Protein AF-A0AA41LBX3-F1 (afdb_monomer_lite)

Sequence (168 aa):
MIEAVTAASSLTLLASTIDNSAGRVVNVGTGAATVNAQGLVTNSGLIAGNGSLDLAAGTLRNLTGGSVLSGQRMGLDVAQQLDNQGIVNSGGTLTFNQATAIVNNSGQIVSAGQATIAAGVLNNDGGQIATLKDSGASIVIASQSMSNQGGSVLASGDATLAVTGAVN

Radius of gyration: 14.94 Å; chains: 1; bounding box: 32×33×41 Å

InterPro domains:
  IPR008619 Filamentous haemagglutinin repeat [PF05594] (29-96)
  IPR008619 Filamentous haemagglutinin repeat [PF05594] (135-166)
  IPR010069 Toxin CdiA-like, Filamentous hemagglutinin motif repeats [TIGR01731] (5-30)
  IPR010069 Toxin CdiA-like, Filamentous hemagglutinin motif repeats [TIGR01731] (29-62)
  IPR010069 Toxin CdiA-like, Filamentous hemagglutinin motif repeats [TIGR01731] (66-105)
  IPR010069 Toxin CdiA-like, Filamentous hemagglutinin motif repeats [TIGR01731] (88-125)

Structure (mmCIF, N/CA/C/O backbone):
data_AF-A0AA41LBX3-F1
#
_entry.id   AF-A0AA41LBX3-F1
#
loop_
_atom_site.group_PDB
_atom_site.id
_atom_site.type_symbol
_atom_site.label_atom_id
_atom_site.label_alt_id
_atom_site.label_comp_id
_atom_site.label_asym_id
_atom_site.label_entity_id
_atom_site.label_seq_id
_atom_site.pdbx_PDB_ins_code
_atom_site.Cartn_x
_atom_site.Cartn_y
_atom_site.Cartn_z
_atom_site.occupancy
_atom_site.B_iso_or_equiv
_atom_site.auth_seq_id
_atom_site.auth_comp_id
_atom_site.auth_asym_id
_atom_site.auth_atom_id
_atom_site.pdbx_PDB_model_num
ATOM 1 N N . MET A 1 1 ? 11.086 -11.885 -12.954 1.00 84.19 1 MET A N 1
ATOM 2 C CA . MET A 1 1 ? 11.375 -10.436 -12.991 1.00 84.19 1 MET A CA 1
ATOM 3 C C . MET A 1 1 ? 10.543 -9.832 -14.109 1.00 84.19 1 MET A C 1
ATOM 5 O O . MET A 1 1 ? 10.584 -10.372 -15.207 1.00 84.19 1 MET A O 1
ATOM 9 N N . ILE A 1 2 ? 9.759 -8.793 -13.818 1.00 88.25 2 ILE A N 1
ATOM 10 C CA . ILE A 1 2 ? 8.932 -8.045 -14.776 1.00 88.25 2 ILE A CA 1
ATOM 11 C C . ILE A 1 2 ? 9.302 -6.572 -14.617 1.00 88.25 2 ILE A C 1
ATOM 13 O O . ILE A 1 2 ? 9.090 -6.006 -13.546 1.00 88.25 2 ILE A O 1
ATOM 17 N N . GLU A 1 3 ? 9.880 -5.959 -15.649 1.00 89.88 3 GLU A N 1
ATOM 18 C CA . GLU A 1 3 ? 10.359 -4.578 -15.568 1.00 89.88 3 GLU A CA 1
ATOM 19 C C . GLU A 1 3 ? 10.043 -3.768 -16.818 1.00 89.88 3 GLU A C 1
ATOM 21 O O . GLU A 1 3 ? 10.209 -4.242 -17.941 1.00 89.88 3 GLU A O 1
ATOM 26 N N . ALA A 1 4 ? 9.645 -2.518 -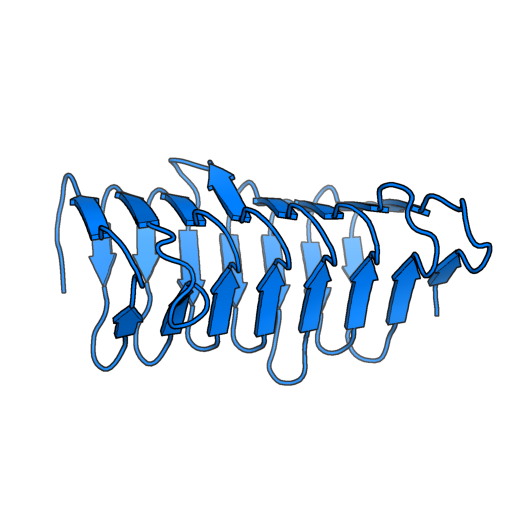16.602 1.00 85.19 4 ALA A N 1
ATOM 27 C CA . ALA A 1 4 ? 9.580 -1.484 -17.624 1.00 85.19 4 ALA A CA 1
ATOM 28 C C . ALA A 1 4 ? 10.628 -0.411 -17.275 1.00 85.19 4 ALA A C 1
ATOM 30 O O . ALA A 1 4 ? 10.589 0.150 -16.180 1.00 85.19 4 ALA A O 1
ATOM 31 N N . VAL A 1 5 ? 11.620 -0.196 -18.150 1.00 88.12 5 VAL A N 1
ATOM 32 C CA . VAL A 1 5 ? 12.904 0.441 -17.767 1.00 88.12 5 VAL A CA 1
ATOM 33 C C . VAL A 1 5 ? 13.240 1.760 -18.472 1.00 88.12 5 VAL A C 1
ATOM 35 O O . VAL A 1 5 ? 14.316 2.310 -18.251 1.00 88.12 5 VAL A O 1
ATOM 38 N N . THR A 1 6 ? 12.367 2.291 -19.328 1.00 84.62 6 THR A N 1
ATOM 39 C CA . THR A 1 6 ? 12.648 3.560 -20.025 1.00 84.62 6 THR A CA 1
A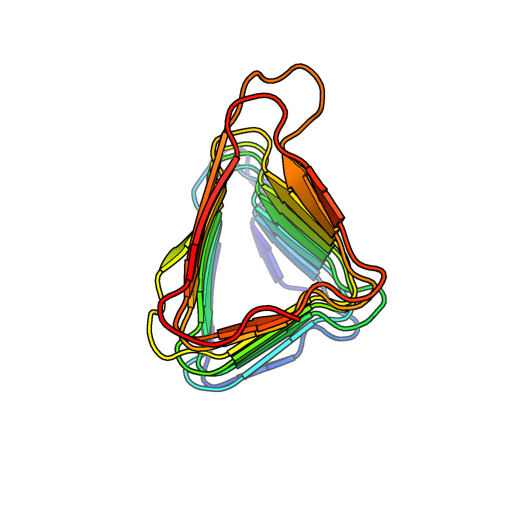TOM 40 C C . THR A 1 6 ? 12.120 4.746 -19.222 1.00 84.62 6 THR A C 1
ATOM 42 O O . THR A 1 6 ? 11.175 4.610 -18.455 1.00 84.62 6 THR A O 1
ATOM 45 N N . ALA A 1 7 ? 12.703 5.937 -19.395 1.00 76.69 7 ALA A N 1
ATOM 46 C CA . ALA A 1 7 ? 12.374 7.107 -18.567 1.00 76.69 7 ALA A CA 1
ATOM 47 C C . ALA A 1 7 ? 10.872 7.467 -18.547 1.00 76.69 7 ALA A C 1
ATOM 49 O O . ALA A 1 7 ? 10.374 7.964 -17.541 1.00 76.69 7 ALA A O 1
ATOM 50 N N . ALA A 1 8 ? 10.152 7.173 -19.633 1.00 80.88 8 ALA A N 1
ATOM 51 C CA . ALA A 1 8 ? 8.720 7.426 -19.777 1.00 80.88 8 ALA A CA 1
ATOM 52 C C . ALA A 1 8 ? 7.869 6.143 -19.806 1.00 80.88 8 ALA A C 1
ATOM 54 O O . ALA A 1 8 ? 6.701 6.206 -20.190 1.00 80.88 8 ALA A O 1
ATOM 55 N N . SER A 1 9 ? 8.422 4.973 -19.458 1.00 90.25 9 SER A N 1
ATOM 56 C CA . SER A 1 9 ? 7.637 3.741 -19.499 1.00 90.25 9 SER A CA 1
ATOM 57 C C . SER A 1 9 ? 6.488 3.766 -18.497 1.00 90.25 9 SER A C 1
ATOM 59 O O . SER A 1 9 ? 6.595 4.320 -17.400 1.00 90.25 9 SER A O 1
ATOM 61 N N . SER A 1 10 ? 5.395 3.121 -18.888 1.00 92.38 10 SER A N 1
ATOM 62 C CA . SER A 1 10 ? 4.358 2.615 -17.999 1.00 92.38 10 SER A CA 1
ATOM 63 C C . SER A 1 10 ? 4.483 1.094 -17.897 1.00 92.38 10 SER A C 1
ATOM 65 O O . SER A 1 10 ? 5.077 0.442 -18.761 1.00 92.38 10 SER A O 1
ATOM 67 N N . LEU A 1 11 ? 3.916 0.522 -16.839 1.00 96.19 11 LEU A N 1
ATOM 68 C CA . LEU A 1 11 ? 3.785 -0.924 -16.677 1.00 96.19 11 LEU A CA 1
ATOM 69 C C . LEU A 1 11 ? 2.308 -1.271 -16.543 1.00 96.19 11 LEU A C 1
ATOM 71 O O . LEU A 1 11 ? 1.598 -0.653 -15.756 1.00 96.19 11 LEU A O 1
ATOM 75 N N . THR A 1 12 ? 1.857 -2.297 -17.254 1.00 97.31 12 THR A N 1
ATOM 76 C CA . THR A 1 12 ? 0.552 -2.915 -17.015 1.00 97.31 12 THR A CA 1
ATOM 77 C C . THR A 1 12 ? 0.743 -4.419 -16.910 1.00 97.31 12 THR A C 1
ATOM 79 O O . THR A 1 12 ? 1.177 -5.061 -17.863 1.00 97.31 12 THR A O 1
ATOM 82 N N . LEU A 1 13 ? 0.434 -4.974 -15.741 1.00 97.62 13 LEU A N 1
ATOM 83 C CA . LEU A 1 13 ? 0.464 -6.404 -15.466 1.00 97.62 13 LEU A CA 1
ATOM 84 C C . LEU A 1 13 ? -0.947 -6.864 -15.111 1.00 97.62 13 LEU A C 1
ATOM 86 O O . LEU A 1 13 ? -1.502 -6.407 -14.116 1.00 97.62 13 LEU A O 1
ATOM 90 N N . LEU A 1 14 ? -1.509 -7.763 -15.918 1.00 97.75 14 LEU A N 1
ATOM 91 C CA . LEU A 1 14 ? -2.834 -8.349 -15.714 1.00 97.75 14 LEU A CA 1
ATOM 92 C C . LEU A 1 14 ? -2.692 -9.863 -15.546 1.00 97.75 14 LEU A C 1
ATOM 94 O O . LEU A 1 14 ? -2.053 -10.512 -16.376 1.00 97.75 14 LEU A O 1
ATOM 98 N N . ALA A 1 15 ? -3.292 -10.433 -14.505 1.00 97.62 15 ALA A N 1
ATOM 99 C CA . ALA A 1 15 ? -3.281 -11.874 -14.270 1.00 97.62 15 ALA A CA 1
ATOM 100 C C . ALA A 1 15 ? -4.510 -12.334 -13.471 1.00 97.62 15 ALA A C 1
ATOM 102 O O . ALA A 1 15 ? -5.241 -11.536 -12.889 1.00 97.62 15 ALA A O 1
ATOM 103 N N . SER A 1 16 ? -4.742 -13.644 -13.399 1.00 97.75 16 SER A N 1
ATOM 104 C CA . SER A 1 16 ? -5.704 -14.200 -12.435 1.00 97.75 16 SER A CA 1
ATOM 105 C C . SER A 1 16 ? -5.135 -14.167 -11.016 1.00 97.75 16 SER A C 1
ATOM 107 O O . SER A 1 16 ? -5.818 -13.772 -10.076 1.00 97.75 16 SER A O 1
ATOM 109 N N . THR A 1 17 ? -3.863 -14.531 -10.868 1.00 98.38 17 THR A N 1
ATOM 110 C CA . THR A 1 17 ? -3.101 -14.477 -9.617 1.00 98.38 17 THR A CA 1
ATOM 111 C C . THR A 1 17 ? -1.667 -14.061 -9.915 1.00 98.38 17 THR A C 1
ATOM 113 O O . THR A 1 17 ? -1.146 -14.380 -10.984 1.00 98.38 17 THR A O 1
ATOM 116 N N . ILE A 1 18 ? -1.012 -13.398 -8.968 1.00 98.44 18 ILE A N 1
ATOM 117 C CA . ILE A 1 18 ? 0.387 -12.979 -9.067 1.00 98.44 18 ILE A CA 1
ATOM 118 C C . ILE A 1 18 ? 1.138 -13.532 -7.859 1.00 98.44 18 ILE A C 1
ATOM 120 O O . ILE A 1 18 ? 0.783 -13.241 -6.719 1.00 98.44 18 ILE A O 1
ATOM 124 N N . ASP A 1 19 ? 2.198 -14.295 -8.113 1.00 98.25 19 ASP A N 1
ATOM 125 C CA . ASP A 1 19 ? 3.176 -14.682 -7.100 1.00 98.25 19 ASP A CA 1
ATOM 126 C C . ASP A 1 19 ? 4.484 -13.923 -7.351 1.00 98.25 19 ASP A C 1
ATOM 128 O O . ASP A 1 19 ? 5.181 -14.145 -8.342 1.00 98.25 19 ASP A O 1
ATOM 132 N N . ASN A 1 20 ? 4.794 -12.995 -6.451 1.00 97.88 20 ASN A N 1
ATOM 133 C CA . ASN A 1 20 ? 6.015 -12.201 -6.434 1.00 97.88 20 ASN A CA 1
ATOM 134 C C . ASN A 1 20 ? 6.871 -12.522 -5.195 1.00 97.88 20 ASN A C 1
ATOM 136 O O . ASN A 1 20 ? 7.587 -11.658 -4.692 1.00 97.88 20 ASN A O 1
ATOM 140 N N . SER A 1 21 ? 6.808 -13.753 -4.674 1.00 95.25 21 SER A N 1
ATOM 141 C CA . SER A 1 21 ? 7.463 -14.124 -3.410 1.00 95.25 21 SER A CA 1
ATOM 142 C C . SER A 1 21 ? 8.997 -14.028 -3.446 1.00 95.25 21 SER A C 1
ATOM 144 O O . SER A 1 21 ? 9.626 -13.639 -2.466 1.00 95.25 21 SER A O 1
ATOM 146 N N . ALA A 1 22 ? 9.616 -14.314 -4.589 1.00 89.56 22 ALA A N 1
ATOM 147 C CA . ALA A 1 22 ? 11.057 -14.130 -4.817 1.00 89.56 22 ALA A CA 1
ATOM 148 C C . ALA A 1 22 ? 11.329 -13.150 -5.972 1.00 89.56 22 ALA A C 1
ATOM 150 O O . ALA A 1 22 ? 12.371 -13.195 -6.628 1.00 89.56 22 ALA A O 1
ATOM 151 N N . GLY A 1 23 ? 10.327 -12.332 -6.296 1.00 95.19 23 GLY A N 1
ATOM 152 C CA . GLY A 1 23 ? 10.253 -11.615 -7.555 1.00 95.19 23 GLY A CA 1
ATOM 153 C C . GLY A 1 23 ? 10.444 -10.109 -7.437 1.00 95.19 23 GLY A C 1
ATOM 154 O O . GLY A 1 23 ? 10.656 -9.526 -6.372 1.00 95.19 23 GLY A O 1
ATOM 155 N N . ARG A 1 24 ? 10.362 -9.478 -8.606 1.00 97.38 24 ARG A N 1
ATOM 156 C CA . ARG A 1 24 ? 10.406 -8.032 -8.770 1.00 97.38 24 ARG A CA 1
ATOM 157 C C . ARG A 1 24 ? 9.504 -7.649 -9.942 1.00 97.38 24 ARG A C 1
ATOM 159 O O . ARG A 1 24 ? 9.700 -8.172 -11.044 1.00 97.38 24 ARG A O 1
ATOM 166 N N . VAL A 1 25 ? 8.527 -6.783 -9.677 1.00 97.94 25 VAL A N 1
ATOM 167 C CA . VAL A 1 25 ? 7.577 -6.188 -10.630 1.00 97.94 25 VAL A CA 1
ATOM 168 C C . VAL A 1 25 ? 7.740 -4.674 -10.534 1.00 97.94 25 VAL A C 1
ATOM 170 O O . VAL A 1 25 ? 7.279 -4.072 -9.567 1.00 97.94 25 VAL A O 1
ATOM 173 N N . VAL A 1 26 ? 8.468 -4.059 -11.469 1.00 97.12 26 VAL A N 1
ATOM 174 C CA . VAL A 1 26 ? 8.897 -2.657 -11.325 1.00 97.12 26 VAL A CA 1
ATOM 175 C C . VAL A 1 26 ? 8.694 -1.841 -12.595 1.00 97.12 26 VAL A C 1
ATOM 177 O O . VAL A 1 26 ? 9.131 -2.236 -13.672 1.00 97.12 26 VAL A O 1
ATOM 180 N N . ASN A 1 27 ? 8.106 -0.653 -12.461 1.00 96.44 27 ASN A N 1
ATOM 181 C CA . ASN A 1 27 ? 8.235 0.408 -13.457 1.00 96.44 27 ASN A CA 1
ATOM 182 C C . ASN A 1 27 ? 9.299 1.420 -13.013 1.00 96.44 27 ASN A C 1
ATOM 184 O O . ASN A 1 27 ? 9.087 2.171 -12.060 1.00 96.44 27 ASN A O 1
ATOM 188 N N . VAL A 1 28 ? 10.438 1.446 -13.703 1.00 93.50 28 VAL A N 1
ATOM 189 C CA . VAL A 1 28 ? 11.519 2.420 -13.472 1.00 93.50 28 VAL A CA 1
ATOM 190 C C . VAL A 1 28 ? 11.195 3.764 -14.142 1.00 93.50 28 VAL A C 1
ATOM 192 O O . VAL A 1 28 ? 11.708 4.802 -13.725 1.00 93.50 28 VAL A O 1
ATOM 195 N N . GLY A 1 29 ? 10.324 3.773 -15.153 1.00 92.19 29 GLY A N 1
ATOM 196 C CA . GLY A 1 29 ? 9.819 4.999 -15.765 1.00 92.19 29 GLY A CA 1
ATOM 197 C C . GLY A 1 29 ? 8.915 5.811 -14.837 1.00 92.19 29 GLY A C 1
ATOM 198 O O . GLY A 1 29 ? 8.363 5.302 -13.862 1.00 92.19 29 GLY A O 1
ATOM 199 N N . THR A 1 30 ? 8.733 7.091 -15.157 1.00 93.06 30 THR A N 1
ATOM 200 C CA . THR A 1 30 ? 7.860 8.002 -14.391 1.00 93.06 30 THR A CA 1
ATOM 201 C C . THR A 1 30 ? 6.374 7.847 -14.720 1.00 93.06 30 THR A C 1
ATOM 203 O O . THR A 1 30 ? 5.534 8.476 -14.075 1.00 93.06 30 THR A O 1
ATOM 206 N N . GLY A 1 31 ? 6.036 7.015 -15.712 1.00 94.81 31 GLY A N 1
ATOM 207 C CA . GLY A 1 31 ? 4.659 6.683 -16.055 1.00 94.81 31 GLY A CA 1
ATOM 208 C C . GLY A 1 31 ? 3.962 5.860 -14.969 1.00 94.81 31 GLY A C 1
ATOM 209 O O . GLY A 1 31 ? 4.587 5.311 -14.058 1.00 94.81 31 GLY A O 1
ATOM 210 N N . ALA A 1 32 ? 2.639 5.755 -15.076 1.00 95.50 32 ALA A N 1
ATOM 211 C CA . ALA A 1 32 ? 1.851 4.945 -14.156 1.00 95.50 32 ALA A CA 1
ATOM 212 C C . ALA A 1 32 ? 2.214 3.451 -14.261 1.00 95.50 32 ALA A C 1
ATOM 214 O O . ALA A 1 32 ? 2.475 2.926 -15.348 1.00 95.50 32 ALA A O 1
ATOM 215 N N . ALA A 1 33 ? 2.200 2.767 -13.121 1.00 98.19 33 ALA A N 1
ATOM 216 C CA . ALA A 1 33 ? 2.230 1.318 -13.027 1.00 98.19 33 ALA A CA 1
ATOM 217 C C . ALA A 1 33 ? 0.849 0.807 -12.602 1.00 98.19 33 ALA A C 1
ATOM 219 O O . ALA A 1 33 ? 0.280 1.282 -11.621 1.00 98.19 33 ALA A O 1
ATOM 220 N N . THR A 1 34 ? 0.333 -0.184 -13.319 1.00 98.38 34 THR A N 1
ATOM 221 C CA . THR A 1 34 ? -0.900 -0.896 -12.986 1.00 98.38 34 THR A CA 1
ATOM 222 C C . THR A 1 34 ? -0.586 -2.371 -12.791 1.00 98.38 34 THR A C 1
ATOM 224 O O . THR A 1 34 ? -0.063 -3.026 -13.695 1.00 98.38 34 THR A O 1
ATOM 227 N N . VAL A 1 35 ? -0.925 -2.902 -11.621 1.00 98.62 35 VAL A N 1
ATOM 228 C CA . VAL A 1 35 ? -0.809 -4.323 -11.282 1.00 98.62 35 VAL A CA 1
ATOM 229 C C . VAL A 1 35 ? -2.193 -4.818 -10.898 1.00 98.62 35 VAL A C 1
ATOM 231 O O . VAL A 1 35 ? -2.723 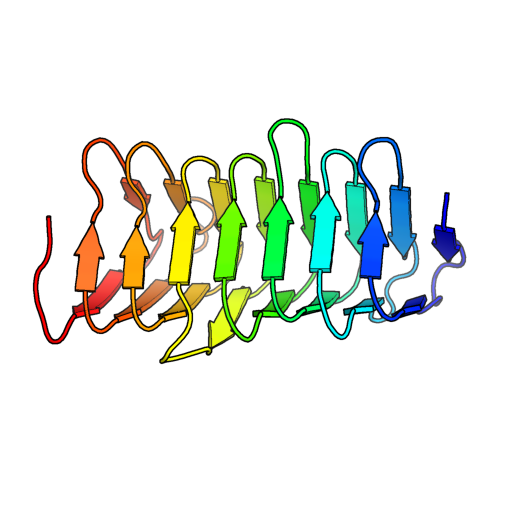-4.435 -9.865 1.00 98.62 35 VAL A O 1
ATOM 234 N N . ASN A 1 36 ? -2.800 -5.653 -11.731 1.00 98.38 36 ASN A N 1
ATOM 235 C CA . ASN A 1 36 ? -4.152 -6.149 -11.519 1.00 98.38 36 ASN A CA 1
ATOM 236 C C . ASN A 1 36 ? -4.154 -7.680 -11.511 1.00 98.38 36 ASN A C 1
ATOM 238 O O . ASN A 1 36 ? -3.829 -8.323 -12.514 1.00 98.38 36 ASN A O 1
ATOM 242 N N . ALA A 1 37 ? -4.538 -8.249 -10.373 1.00 98.25 37 ALA A N 1
ATOM 243 C CA . ALA A 1 37 ? -4.871 -9.655 -10.243 1.00 98.25 37 ALA A CA 1
ATOM 244 C C . ALA A 1 37 ? -6.364 -9.810 -9.939 1.00 98.25 37 ALA A C 1
ATOM 246 O O . ALA A 1 37 ? -6.884 -9.151 -9.050 1.00 98.25 37 ALA A O 1
ATOM 247 N N . GLN A 1 38 ? -7.063 -10.732 -10.598 1.00 95.69 38 GLN A N 1
ATOM 248 C CA . GLN A 1 38 ? -8.479 -10.973 -10.271 1.00 95.69 38 GLN A CA 1
ATOM 249 C C . GLN A 1 38 ? -8.664 -11.591 -8.874 1.00 95.69 38 GLN A C 1
ATOM 251 O O . GLN A 1 38 ? -9.637 -11.302 -8.186 1.00 95.69 38 GLN A O 1
ATOM 256 N N . GLY A 1 39 ? -7.738 -12.460 -8.463 1.00 98.25 39 GLY A N 1
ATOM 257 C CA . GLY A 1 39 ? -7.806 -13.216 -7.215 1.00 98.25 39 GLY A CA 1
ATOM 258 C C . GLY A 1 39 ? -6.783 -12.747 -6.191 1.00 98.25 39 GLY A C 1
ATOM 259 O O . GLY A 1 39 ? -7.089 -11.944 -5.319 1.00 98.25 39 GLY A O 1
ATOM 260 N N . LEU A 1 40 ? -5.566 -13.281 -6.271 1.00 98.62 40 LEU A N 1
ATOM 261 C CA . LEU A 1 40 ? -4.550 -13.150 -5.225 1.00 98.62 40 LEU A CA 1
ATOM 262 C C . LEU A 1 40 ? -3.270 -12.513 -5.762 1.00 98.62 40 LEU A C 1
ATOM 264 O O . LEU A 1 40 ? -2.762 -12.928 -6.803 1.00 98.62 40 LEU A O 1
ATOM 268 N N . VAL A 1 41 ? -2.711 -11.583 -4.993 1.00 98.81 41 VAL A N 1
ATOM 269 C CA . VAL A 1 41 ? -1.312 -11.158 -5.090 1.00 98.81 41 VAL A CA 1
ATOM 270 C C . VAL A 1 41 ? -0.583 -11.615 -3.830 1.00 98.81 41 VAL A C 1
ATOM 272 O O . VAL A 1 41 ? -0.912 -11.164 -2.735 1.00 98.81 41 VAL A O 1
ATOM 275 N N . THR A 1 42 ? 0.422 -12.475 -3.974 1.00 98.81 42 THR A N 1
ATOM 276 C CA . THR A 1 42 ? 1.373 -12.797 -2.900 1.00 98.81 42 THR A CA 1
ATOM 277 C C . THR A 1 42 ? 2.682 -12.081 -3.179 1.00 98.81 42 THR A C 1
ATOM 279 O O . THR A 1 42 ? 3.250 -12.215 -4.260 1.00 98.81 42 THR A O 1
ATOM 282 N N . ASN A 1 43 ? 3.176 -11.322 -2.208 1.00 98.75 43 ASN A N 1
ATOM 283 C CA . ASN A 1 43 ? 4.406 -10.561 -2.328 1.00 98.75 43 ASN A CA 1
ATOM 284 C C . ASN A 1 43 ? 5.286 -10.754 -1.091 1.00 98.75 43 ASN A C 1
ATOM 286 O O . ASN A 1 43 ? 4.914 -10.345 0.001 1.00 98.75 43 ASN A O 1
ATOM 290 N N . SER A 1 44 ? 6.476 -11.314 -1.283 1.00 98.38 44 SER A N 1
ATOM 291 C CA . SER A 1 44 ? 7.621 -11.173 -0.364 1.00 98.38 44 SER A CA 1
ATOM 292 C C . SER A 1 44 ? 8.853 -10.602 -1.079 1.00 98.38 44 SER A C 1
ATOM 294 O O . SER A 1 44 ? 9.953 -10.617 -0.537 1.00 98.38 44 SER A O 1
ATOM 296 N N . GLY A 1 45 ? 8.659 -10.094 -2.301 1.00 98.31 45 GLY A N 1
ATOM 297 C CA . GLY A 1 45 ? 9.647 -9.370 -3.090 1.00 98.31 45 GLY A CA 1
ATOM 298 C C . GLY A 1 45 ? 9.267 -7.897 -3.249 1.00 98.31 45 GLY A C 1
ATOM 299 O O . GLY A 1 45 ? 8.727 -7.269 -2.337 1.00 98.31 45 GLY A O 1
ATOM 300 N N . LEU A 1 46 ? 9.540 -7.333 -4.425 1.00 98.69 46 LEU A N 1
ATOM 301 C CA . LEU A 1 46 ? 9.290 -5.917 -4.710 1.00 98.69 46 LEU A CA 1
ATOM 302 C C . LEU A 1 46 ? 8.212 -5.727 -5.779 1.00 98.69 46 LEU A C 1
ATOM 304 O O . LEU A 1 46 ? 8.359 -6.226 -6.895 1.00 98.69 46 LEU A O 1
ATOM 308 N N . ILE A 1 47 ? 7.187 -4.939 -5.465 1.00 98.75 47 ILE A N 1
ATOM 309 C CA . ILE A 1 47 ? 6.269 -4.334 -6.434 1.00 98.75 47 ILE A CA 1
ATOM 310 C C . ILE A 1 47 ? 6.470 -2.822 -6.349 1.00 98.75 47 ILE A C 1
ATOM 312 O O . ILE A 1 47 ? 6.276 -2.247 -5.280 1.00 98.75 47 ILE A O 1
ATOM 316 N N . ALA A 1 48 ? 6.892 -2.164 -7.429 1.00 98.38 48 ALA A N 1
ATOM 317 C CA . ALA A 1 48 ? 7.149 -0.725 -7.379 1.00 98.38 48 ALA A CA 1
ATOM 318 C C . ALA A 1 48 ? 6.883 0.030 -8.685 1.00 98.38 48 ALA A C 1
ATOM 320 O O . ALA A 1 48 ? 7.012 -0.514 -9.780 1.00 98.38 48 ALA A O 1
ATOM 321 N N . GLY A 1 49 ? 6.588 1.323 -8.571 1.00 97.50 49 GLY A N 1
ATOM 322 C CA . GLY A 1 49 ? 6.590 2.257 -9.696 1.00 97.50 49 GLY A CA 1
ATOM 323 C C . GLY A 1 49 ? 7.178 3.607 -9.299 1.00 97.50 49 GLY A C 1
ATOM 324 O O . GLY A 1 49 ? 6.805 4.145 -8.263 1.00 97.50 49 GLY A O 1
ATOM 325 N N . ASN A 1 50 ? 8.066 4.182 -10.114 1.00 96.62 50 ASN A N 1
ATOM 326 C CA . ASN A 1 50 ? 8.572 5.54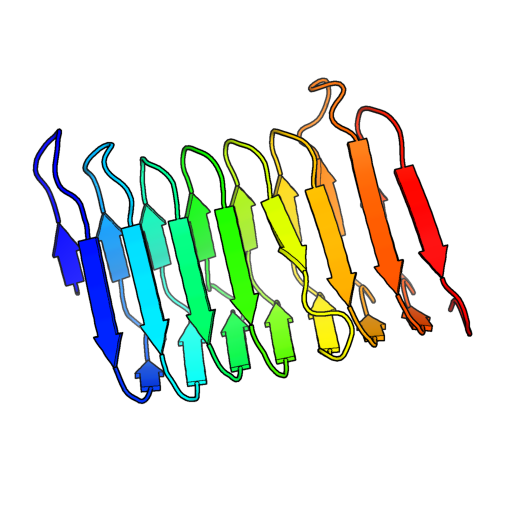4 -9.876 1.00 96.62 50 ASN A CA 1
ATOM 327 C C . ASN A 1 50 ? 7.488 6.620 -10.103 1.00 96.62 50 ASN A C 1
ATOM 329 O O . ASN A 1 50 ? 7.552 7.698 -9.515 1.00 96.62 50 ASN A O 1
ATOM 333 N N . GLY A 1 51 ? 6.489 6.333 -10.944 1.00 97.38 51 GLY A N 1
ATOM 334 C CA . GLY A 1 51 ? 5.261 7.119 -11.069 1.00 97.38 51 GLY A CA 1
ATOM 335 C C . GLY A 1 51 ? 4.202 6.758 -10.020 1.00 97.38 51 GLY A C 1
ATOM 336 O O . GLY A 1 51 ? 4.510 6.371 -8.890 1.00 97.38 51 GLY A O 1
ATOM 337 N N . SER A 1 52 ? 2.928 6.882 -10.396 1.00 98.31 52 SER A N 1
ATOM 338 C CA . SER A 1 52 ? 1.820 6.362 -9.589 1.00 98.31 52 SER A CA 1
ATOM 339 C C . SER A 1 52 ? 1.744 4.837 -9.668 1.00 98.31 52 SER A C 1
ATOM 341 O O . SER A 1 52 ? 2.057 4.261 -10.711 1.00 98.31 52 SER A O 1
ATOM 343 N N . LEU A 1 53 ? 1.254 4.194 -8.610 1.00 98.81 53 LEU A N 1
ATOM 344 C CA . LEU A 1 53 ? 0.958 2.760 -8.602 1.00 98.81 53 LEU A CA 1
ATOM 345 C C . LEU A 1 53 ? -0.524 2.530 -8.313 1.00 98.81 53 LEU A C 1
ATOM 347 O O . LEU A 1 53 ? -1.014 2.954 -7.270 1.00 98.81 53 LEU A O 1
ATOM 351 N N . ASP A 1 54 ? -1.201 1.820 -9.209 1.00 98.88 54 ASP A N 1
ATOM 352 C CA . ASP A 1 54 ? -2.527 1.252 -8.977 1.00 98.88 54 ASP A CA 1
ATOM 353 C C . ASP A 1 54 ? -2.398 -0.267 -8.866 1.00 98.88 54 ASP A C 1
ATOM 355 O O . ASP A 1 54 ? -1.996 -0.936 -9.823 1.00 98.88 54 ASP A O 1
ATOM 359 N N . LEU A 1 55 ? -2.715 -0.812 -7.692 1.00 98.81 55 LEU A N 1
ATOM 360 C CA . LEU A 1 55 ? -2.714 -2.249 -7.440 1.00 98.81 55 LEU A CA 1
ATOM 361 C C . LEU A 1 55 ? -4.132 -2.713 -7.120 1.00 98.81 55 LEU A C 1
ATOM 363 O O . LEU A 1 55 ? -4.706 -2.298 -6.116 1.00 98.81 55 LEU A O 1
ATOM 367 N N . ALA A 1 56 ? -4.665 -3.595 -7.963 1.00 98.81 56 ALA A N 1
ATOM 368 C CA . ALA A 1 56 ? -5.968 -4.217 -7.785 1.00 98.81 56 ALA A CA 1
ATOM 369 C C . ALA A 1 56 ? -5.829 -5.722 -7.521 1.00 98.81 56 ALA A C 1
ATOM 371 O O . ALA A 1 56 ? -5.055 -6.407 -8.199 1.00 98.81 56 ALA A O 1
ATOM 372 N N . ALA A 1 57 ? -6.562 -6.230 -6.530 1.00 98.81 57 ALA A N 1
ATOM 373 C CA . ALA A 1 57 ? -6.586 -7.646 -6.166 1.00 98.81 57 ALA A CA 1
ATOM 374 C C . ALA A 1 57 ? -7.901 -8.030 -5.473 1.00 98.81 57 ALA A C 1
ATOM 376 O O . ALA A 1 57 ? -8.543 -7.194 -4.847 1.00 98.81 57 ALA A O 1
ATOM 377 N N . GLY A 1 58 ? -8.277 -9.310 -5.477 1.00 98.62 58 GLY A N 1
ATOM 378 C CA . GLY A 1 58 ? -9.220 -9.818 -4.474 1.00 98.62 58 GLY A CA 1
ATOM 379 C C . GLY A 1 58 ? -8.576 -9.779 -3.084 1.00 98.62 58 GLY A C 1
ATOM 380 O O . GLY A 1 58 ? -9.076 -9.137 -2.162 1.00 98.62 58 GLY A O 1
ATOM 381 N N . THR A 1 59 ? -7.399 -10.387 -2.969 1.00 98.88 59 THR A N 1
ATOM 382 C CA . THR A 1 59 ? -6.564 -10.382 -1.767 1.00 98.88 59 THR A CA 1
ATOM 383 C C . THR A 1 59 ? -5.137 -9.969 -2.109 1.00 98.88 59 THR A C 1
ATOM 385 O O . THR A 1 59 ? -4.549 -10.482 -3.062 1.00 98.88 59 THR A O 1
ATOM 388 N N . LEU A 1 60 ? -4.548 -9.093 -1.296 1.00 98.88 60 LEU A N 1
ATOM 389 C CA . LEU A 1 60 ? -3.123 -8.766 -1.330 1.00 98.88 60 LEU A CA 1
ATOM 390 C C . LEU A 1 60 ? -2.461 -9.269 -0.046 1.00 98.88 60 LEU A C 1
ATOM 392 O O . LEU A 1 60 ? -2.762 -8.782 1.038 1.00 98.88 60 LEU A O 1
ATOM 396 N N . ARG A 1 61 ? -1.527 -10.212 -0.174 1.00 98.94 61 ARG A N 1
ATOM 397 C CA . ARG A 1 61 ? -0.652 -10.680 0.905 1.00 98.94 61 ARG A CA 1
ATOM 398 C C . ARG A 1 61 ? 0.746 -10.112 0.705 1.00 98.94 61 ARG A C 1
ATOM 400 O O . ARG A 1 61 ? 1.556 -10.702 -0.005 1.00 98.94 61 ARG A O 1
ATOM 407 N N . ASN A 1 62 ? 1.031 -8.979 1.333 1.00 98.88 62 ASN A N 1
ATOM 408 C CA . ASN A 1 62 ? 2.373 -8.414 1.410 1.00 98.88 62 ASN A CA 1
ATOM 409 C C . ASN A 1 62 ? 3.079 -8.972 2.652 1.00 98.88 62 ASN A C 1
ATOM 411 O O . ASN A 1 62 ? 2.974 -8.426 3.746 1.00 98.88 62 ASN A O 1
ATOM 415 N N . LEU A 1 63 ? 3.723 -10.123 2.489 1.00 98.75 63 LEU A N 1
ATOM 416 C CA . LEU A 1 63 ? 4.379 -10.879 3.552 1.00 98.75 63 LEU A CA 1
ATOM 417 C C . LEU A 1 63 ? 5.662 -10.182 4.034 1.00 98.75 63 LEU A C 1
ATOM 419 O O . LEU A 1 63 ? 6.134 -9.216 3.435 1.00 98.75 63 LEU A O 1
ATOM 423 N N . THR A 1 64 ? 6.264 -10.703 5.103 1.00 97.94 64 THR A N 1
ATOM 424 C CA . THR A 1 64 ? 7.575 -10.256 5.594 1.00 97.94 64 THR A CA 1
ATOM 425 C C . THR A 1 64 ? 8.615 -10.243 4.468 1.00 97.94 64 THR A C 1
ATOM 427 O O . THR A 1 64 ? 8.721 -11.197 3.700 1.00 97.94 64 THR A O 1
ATOM 430 N N . GLY A 1 65 ? 9.380 -9.152 4.362 1.00 96.81 65 GLY A N 1
ATOM 431 C CA . GLY A 1 65 ? 10.329 -8.913 3.263 1.00 96.81 65 GLY A CA 1
ATOM 432 C C . GLY A 1 65 ? 9.694 -8.321 1.997 1.00 96.81 65 GLY A C 1
ATOM 433 O O . GLY A 1 65 ? 10.405 -7.773 1.158 1.00 96.81 65 GLY A O 1
ATOM 434 N N . GLY A 1 66 ? 8.363 -8.351 1.893 1.00 98.62 66 GLY A N 1
ATOM 435 C CA . GLY A 1 66 ? 7.601 -7.736 0.816 1.00 98.62 66 GLY A CA 1
ATOM 436 C C . GLY A 1 66 ? 7.579 -6.211 0.896 1.00 98.62 66 GLY A C 1
ATOM 437 O O . GLY A 1 66 ? 7.423 -5.619 1.966 1.00 98.62 66 GLY A O 1
ATOM 438 N N . SER A 1 67 ? 7.727 -5.564 -0.257 1.00 98.81 67 SER A N 1
ATOM 439 C CA . SER A 1 67 ? 7.592 -4.115 -0.418 1.00 98.81 67 SER A CA 1
ATOM 440 C C . SER A 1 67 ? 6.662 -3.769 -1.579 1.00 98.81 67 SER A C 1
ATOM 442 O O . SER A 1 67 ? 6.837 -4.282 -2.687 1.00 98.81 67 SER A O 1
ATOM 444 N N . VAL A 1 68 ? 5.711 -2.870 -1.327 1.00 98.88 68 VAL A N 1
ATOM 445 C CA . VAL A 1 68 ? 4.846 -2.232 -2.328 1.00 98.88 68 VAL A CA 1
ATOM 446 C C . VAL A 1 68 ? 5.115 -0.730 -2.291 1.00 98.88 68 VAL A C 1
ATOM 448 O O . VAL A 1 68 ? 4.811 -0.082 -1.291 1.00 98.88 68 VAL A O 1
ATOM 451 N N . LEU A 1 69 ? 5.726 -0.181 -3.344 1.00 98.88 69 LEU A N 1
ATOM 452 C CA . LEU A 1 69 ? 6.260 1.187 -3.347 1.00 98.88 69 LEU A CA 1
ATOM 453 C C . LEU A 1 69 ? 5.729 2.021 -4.524 1.00 98.88 69 LEU A C 1
ATOM 455 O O . LEU A 1 69 ? 5.654 1.536 -5.652 1.00 98.88 69 LEU A O 1
ATOM 459 N N . SER A 1 70 ? 5.440 3.301 -4.300 1.00 98.75 70 SER A N 1
ATOM 460 C CA . SER A 1 70 ? 5.198 4.270 -5.378 1.00 98.75 70 SER A CA 1
ATOM 461 C C . SER A 1 70 ? 6.013 5.540 -5.174 1.00 98.75 70 SER A C 1
ATOM 463 O O . SER A 1 70 ? 6.154 6.015 -4.052 1.00 98.75 70 SER A O 1
ATOM 465 N N . GLY A 1 71 ? 6.538 6.120 -6.253 1.00 98.38 71 GLY A N 1
ATOM 466 C CA . GLY A 1 71 ? 7.181 7.436 -6.206 1.00 98.38 71 GLY A CA 1
ATOM 467 C C . GLY A 1 71 ? 6.178 8.593 -6.164 1.00 98.38 71 GLY A C 1
ATOM 468 O O . GLY A 1 71 ? 6.511 9.677 -5.696 1.00 98.38 71 GLY A O 1
ATOM 469 N N . GLN A 1 72 ? 4.942 8.367 -6.620 1.00 98.44 72 GLN A N 1
ATOM 470 C CA . GLN A 1 72 ? 3.830 9.324 -6.546 1.00 98.44 72 GLN A CA 1
ATOM 471 C C . GLN A 1 72 ? 2.640 8.695 -5.804 1.00 98.44 72 GLN A C 1
ATOM 473 O O . GLN A 1 72 ? 2.846 7.909 -4.882 1.00 98.44 72 GLN A O 1
ATOM 478 N N . ARG A 1 73 ? 1.393 9.017 -6.186 1.00 98.56 73 ARG A N 1
ATOM 479 C CA . ARG A 1 73 ? 0.196 8.455 -5.542 1.00 98.56 73 ARG A CA 1
ATOM 480 C C . ARG A 1 73 ? 0.155 6.924 -5.618 1.00 98.56 73 ARG A C 1
ATOM 482 O O . ARG A 1 73 ? 0.570 6.335 -6.620 1.00 98.56 73 ARG A O 1
ATOM 489 N N . MET A 1 74 ? -0.446 6.315 -4.605 1.00 98.88 74 MET A N 1
ATOM 490 C CA . MET A 1 74 ? -0.751 4.891 -4.548 1.00 98.88 74 MET A CA 1
ATOM 491 C C . MET A 1 74 ? -2.256 4.678 -4.401 1.00 98.88 74 MET A C 1
ATOM 493 O O . MET A 1 74 ? -2.867 5.202 -3.469 1.00 98.88 74 MET A O 1
ATOM 497 N N . GLY A 1 75 ? -2.841 3.895 -5.304 1.00 98.88 75 GLY A N 1
ATOM 498 C CA . GLY A 1 75 ? -4.189 3.350 -5.180 1.00 98.88 75 GLY A CA 1
ATOM 499 C C . GLY A 1 75 ? -4.130 1.848 -4.912 1.00 98.88 75 GLY A C 1
ATOM 500 O O . GLY A 1 75 ? -3.510 1.109 -5.675 1.00 98.88 75 GLY A O 1
ATOM 501 N N . LEU A 1 76 ? -4.770 1.398 -3.835 1.00 98.88 76 LEU A N 1
ATOM 502 C CA . LEU A 1 76 ? -4.920 -0.014 -3.488 1.00 98.88 76 LEU A CA 1
ATOM 503 C C . LEU A 1 76 ? -6.405 -0.396 -3.555 1.00 98.88 76 LEU A C 1
ATOM 505 O O . LEU A 1 76 ? -7.171 -0.123 -2.632 1.00 98.88 76 LEU A O 1
ATOM 509 N N . ASP A 1 77 ? -6.798 -1.036 -4.652 1.00 98.69 77 ASP A N 1
ATOM 510 C CA . ASP A 1 77 ? -8.146 -1.562 -4.892 1.00 98.69 77 ASP A CA 1
ATOM 511 C C . ASP A 1 77 ? -8.179 -3.061 -4.550 1.00 98.69 77 ASP A C 1
ATOM 513 O O . ASP A 1 77 ? -8.146 -3.940 -5.414 1.00 98.69 77 ASP A O 1
ATOM 517 N N . VAL A 1 78 ? -8.134 -3.366 -3.250 1.00 98.75 78 VAL A N 1
ATOM 518 C CA . VAL A 1 78 ? -8.109 -4.748 -2.750 1.00 98.75 78 VAL A CA 1
ATOM 519 C C . VAL A 1 78 ? -9.490 -5.126 -2.219 1.00 98.75 78 VAL A C 1
ATOM 521 O O . VAL A 1 78 ? -9.881 -4.723 -1.128 1.00 98.75 78 VAL A O 1
ATOM 524 N N . ALA A 1 79 ? -10.258 -5.870 -3.011 1.00 98.44 79 ALA A N 1
ATOM 525 C CA . ALA A 1 79 ? -11.697 -6.062 -2.815 1.00 98.44 79 ALA A CA 1
ATOM 526 C C . ALA A 1 79 ? -12.086 -6.797 -1.523 1.00 98.44 79 ALA A C 1
ATOM 528 O O . ALA A 1 79 ? -13.152 -6.532 -0.971 1.00 98.44 79 ALA A O 1
ATOM 529 N N . GLN A 1 80 ? -11.259 -7.732 -1.053 1.00 98.75 80 GLN A N 1
ATOM 530 C CA . GLN A 1 80 ? -11.600 -8.610 0.070 1.00 98.75 80 GLN A CA 1
ATOM 531 C C . GLN A 1 80 ? -10.674 -8.403 1.263 1.00 98.75 80 GLN A C 1
ATOM 533 O O . GLN A 1 80 ? -11.155 -8.132 2.361 1.00 98.75 80 GLN A O 1
ATOM 538 N N . GLN A 1 81 ? -9.358 -8.545 1.069 1.00 98.88 81 GLN A N 1
ATOM 539 C CA . GLN A 1 81 ? -8.418 -8.539 2.191 1.00 98.88 81 GLN A CA 1
ATOM 540 C C . GLN A 1 81 ? -7.017 -8.053 1.818 1.00 98.88 81 GLN A C 1
ATOM 542 O O . GLN A 1 81 ? -6.398 -8.569 0.888 1.00 98.88 81 GLN A O 1
ATOM 547 N N . LEU A 1 82 ? -6.494 -7.109 2.595 1.00 98.94 82 LEU A N 1
ATOM 548 C CA . LEU A 1 82 ? -5.090 -6.713 2.607 1.00 98.94 82 LEU A CA 1
ATOM 549 C C . LEU A 1 82 ? -4.422 -7.273 3.865 1.00 98.94 82 LEU A C 1
ATOM 551 O O . LEU A 1 82 ? -4.724 -6.823 4.963 1.00 98.94 82 LEU A O 1
ATOM 555 N N . ASP A 1 83 ? -3.479 -8.196 3.696 1.00 98.94 83 ASP A N 1
ATOM 556 C CA . ASP A 1 83 ? -2.576 -8.652 4.752 1.00 98.94 83 ASP A CA 1
ATOM 557 C C . ASP A 1 83 ? -1.192 -8.040 4.530 1.00 98.94 83 ASP A C 1
ATOM 559 O O . ASP A 1 83 ? -0.452 -8.462 3.637 1.00 98.94 83 ASP A O 1
ATOM 563 N N . ASN A 1 84 ? -0.827 -7.054 5.343 1.00 98.94 84 ASN A N 1
ATOM 564 C CA . ASN A 1 84 ? 0.467 -6.390 5.300 1.00 98.94 84 ASN A CA 1
ATOM 565 C C . ASN A 1 84 ? 1.320 -6.739 6.526 1.00 98.94 84 ASN A C 1
ATOM 567 O O . ASN A 1 84 ? 1.084 -6.257 7.631 1.00 98.94 84 ASN A O 1
ATOM 571 N N . GLN A 1 85 ? 2.348 -7.550 6.297 1.00 98.88 85 GLN A N 1
ATOM 572 C CA . GLN A 1 85 ? 3.439 -7.864 7.227 1.00 98.88 85 GLN A CA 1
ATOM 573 C C . GLN A 1 85 ? 4.769 -7.225 6.783 1.00 98.88 85 GLN A C 1
ATOM 575 O O . GLN A 1 85 ? 5.764 -7.289 7.501 1.00 98.88 85 GLN A O 1
ATOM 580 N N . GLY A 1 86 ? 4.801 -6.642 5.581 1.00 98.75 86 GLY A N 1
ATOM 581 C CA . GLY A 1 86 ? 5.950 -5.958 5.001 1.00 98.75 86 GLY A CA 1
ATOM 582 C C . GLY A 1 86 ? 5.793 -4.437 5.012 1.00 98.75 86 GLY A C 1
ATOM 583 O O . GLY A 1 86 ? 5.333 -3.840 5.988 1.00 98.75 86 GLY A O 1
ATOM 584 N N . ILE A 1 87 ? 6.199 -3.808 3.909 1.00 98.88 87 ILE A N 1
ATOM 585 C CA . ILE A 1 87 ? 6.156 -2.355 3.722 1.00 98.88 87 ILE A CA 1
ATOM 586 C C . ILE A 1 87 ? 5.203 -2.003 2.580 1.00 98.88 87 ILE A C 1
ATOM 588 O O . ILE A 1 87 ? 5.322 -2.530 1.473 1.00 98.88 87 ILE A O 1
ATOM 592 N N . VAL A 1 88 ? 4.310 -1.055 2.836 1.00 98.94 88 VAL A N 1
ATOM 593 C CA . VAL A 1 88 ? 3.558 -0.303 1.832 1.00 98.94 88 VAL A CA 1
ATOM 594 C C . VAL A 1 88 ? 3.964 1.159 1.982 1.00 98.94 88 VAL A C 1
ATOM 596 O O . VAL A 1 88 ? 3.799 1.730 3.057 1.00 98.94 88 VAL A O 1
ATOM 599 N N . ASN A 1 89 ? 4.530 1.767 0.940 1.00 98.81 89 ASN A N 1
ATOM 600 C CA . ASN A 1 89 ? 5.025 3.142 1.008 1.00 98.81 89 ASN A CA 1
ATOM 601 C C . ASN A 1 89 ? 4.646 3.940 -0.244 1.00 98.81 89 ASN A C 1
ATOM 603 O O . ASN A 1 89 ? 5.040 3.583 -1.355 1.00 98.81 89 ASN A O 1
ATOM 607 N N . SER A 1 90 ? 3.900 5.025 -0.049 1.00 98.81 90 SER A N 1
ATOM 608 C CA . SER A 1 90 ? 3.563 5.984 -1.096 1.00 98.81 90 SER A CA 1
ATOM 609 C C . SER A 1 90 ? 4.395 7.256 -0.970 1.00 98.81 90 SER A C 1
ATOM 611 O O . SER A 1 90 ? 4.356 7.929 0.059 1.00 98.81 90 SER A O 1
ATOM 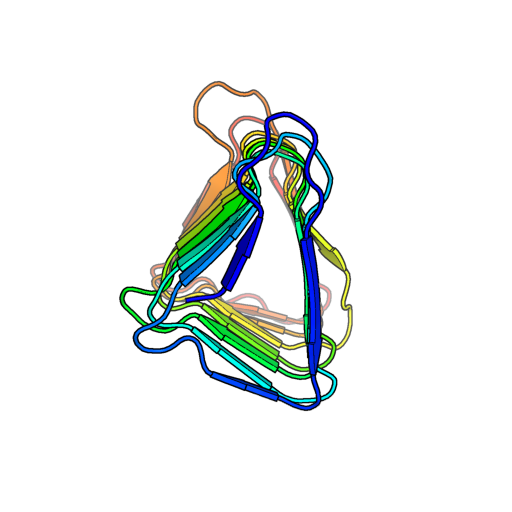613 N N . GLY A 1 91 ? 5.079 7.641 -2.048 1.00 98.62 91 GLY A N 1
ATOM 614 C CA . GLY A 1 91 ? 5.736 8.942 -2.200 1.00 98.62 91 GLY A CA 1
ATOM 615 C C . GLY A 1 91 ? 4.770 10.112 -2.433 1.00 98.62 91 GLY A C 1
ATOM 616 O O . GLY A 1 91 ? 5.200 11.261 -2.480 1.00 98.62 91 GLY A O 1
ATOM 617 N N . GLY A 1 92 ? 3.465 9.848 -2.553 1.00 98.62 92 GLY A N 1
ATOM 618 C CA . GLY A 1 92 ? 2.400 10.848 -2.621 1.00 98.62 92 GLY A CA 1
ATOM 619 C C . GLY A 1 92 ? 1.249 10.484 -1.688 1.00 98.62 92 GLY A C 1
ATOM 620 O O . GLY A 1 92 ? 1.474 10.059 -0.560 1.00 98.62 92 GLY A O 1
ATOM 621 N N . THR A 1 93 ? 0.005 10.645 -2.142 1.00 98.81 93 THR A N 1
ATOM 622 C CA . THR A 1 93 ? -1.168 10.174 -1.389 1.00 98.81 93 THR A CA 1
ATOM 623 C C . THR A 1 93 ? -1.275 8.652 -1.416 1.00 98.81 93 THR A C 1
ATOM 625 O O . THR A 1 93 ? -0.825 8.005 -2.366 1.00 98.81 93 THR A O 1
ATOM 628 N N . LEU A 1 94 ? -1.897 8.072 -0.396 1.00 98.88 94 LEU A N 1
ATOM 629 C CA . LEU A 1 94 ? -2.262 6.659 -0.358 1.00 98.88 94 LEU A CA 1
ATOM 630 C C . LEU A 1 94 ? -3.775 6.543 -0.215 1.00 98.88 94 LEU A C 1
ATOM 632 O O . LEU A 1 94 ? -4.364 7.155 0.675 1.00 98.88 94 LEU A O 1
ATOM 636 N N . THR A 1 95 ? -4.406 5.744 -1.070 1.00 98.94 95 THR A N 1
ATOM 637 C CA . THR A 1 95 ? -5.846 5.494 -1.009 1.00 98.94 95 THR A CA 1
ATOM 638 C C . THR A 1 95 ? -6.136 4.002 -1.004 1.00 98.94 95 THR A C 1
ATOM 640 O O . THR A 1 95 ? -5.765 3.284 -1.928 1.00 98.94 95 THR A O 1
ATOM 643 N N . PHE A 1 96 ? -6.858 3.568 0.022 1.00 98.88 96 PHE A N 1
ATOM 644 C CA . PHE A 1 96 ? -7.534 2.282 0.115 1.00 98.88 96 PHE A CA 1
ATOM 645 C C . PHE A 1 96 ? -9.001 2.589 0.428 1.00 98.88 96 PHE A C 1
ATOM 647 O O . PHE A 1 96 ? -9.284 3.133 1.492 1.00 98.88 96 PHE A O 1
ATOM 654 N N . ASN A 1 97 ? -9.933 2.327 -0.491 1.00 97.94 97 ASN A N 1
ATOM 655 C CA . ASN A 1 97 ? -11.339 2.728 -0.329 1.00 97.94 97 ASN A CA 1
ATOM 656 C C . ASN A 1 97 ? -12.311 1.559 -0.524 1.00 97.94 97 ASN A C 1
ATOM 658 O O . ASN A 1 97 ? -13.161 1.582 -1.408 1.00 97.94 97 ASN A O 1
ATOM 662 N N . GLN A 1 98 ? -12.172 0.535 0.314 1.00 98.12 98 GLN A N 1
ATOM 663 C CA . GLN A 1 98 ? -12.889 -0.730 0.197 1.00 98.12 98 GLN A CA 1
ATOM 664 C C . GLN A 1 98 ? -13.687 -0.964 1.483 1.00 98.12 98 GLN A C 1
ATOM 666 O O . GLN A 1 98 ? -13.289 -1.739 2.348 1.00 98.12 98 GLN A O 1
ATOM 671 N N . ALA A 1 99 ? -14.822 -0.272 1.623 1.00 96.69 99 ALA A N 1
ATOM 672 C CA . ALA A 1 99 ? -15.592 -0.163 2.872 1.00 96.69 99 ALA A CA 1
ATOM 673 C C . ALA A 1 99 ? -16.082 -1.493 3.488 1.00 96.69 99 ALA A C 1
ATOM 675 O O . ALA A 1 99 ? -16.569 -1.498 4.615 1.00 96.69 99 ALA A O 1
ATOM 676 N N . THR A 1 100 ? -15.975 -2.612 2.768 1.00 97.75 100 THR A N 1
ATOM 677 C CA . THR A 1 100 ? -16.308 -3.962 3.254 1.00 97.75 100 THR A CA 1
ATOM 678 C C . THR A 1 100 ? -15.090 -4.872 3.419 1.00 97.75 100 THR A C 1
ATOM 680 O O . THR A 1 100 ? -15.236 -5.985 3.916 1.00 97.75 100 THR A O 1
ATOM 683 N N . ALA A 1 101 ? -13.908 -4.446 2.974 1.00 98.75 101 ALA A N 1
ATOM 684 C CA . ALA A 1 101 ? -12.699 -5.259 3.002 1.00 98.75 101 ALA A CA 1
ATOM 685 C C . ALA A 1 101 ? -12.070 -5.303 4.399 1.00 98.75 101 ALA A C 1
ATOM 687 O O . ALA A 1 101 ? -12.308 -4.440 5.248 1.00 98.75 101 ALA A O 1
ATOM 688 N N . ILE A 1 102 ? -11.227 -6.305 4.617 1.00 98.94 102 ILE A N 1
ATOM 689 C CA . ILE A 1 102 ? -10.423 -6.450 5.828 1.00 98.94 102 ILE A CA 1
ATOM 690 C C . ILE A 1 102 ? -9.018 -5.919 5.548 1.00 98.94 102 ILE A C 1
ATOM 692 O O . ILE A 1 102 ? -8.392 -6.283 4.553 1.00 98.94 102 ILE A O 1
ATOM 696 N N . VAL A 1 103 ? -8.497 -5.085 6.438 1.00 98.94 103 VAL A N 1
ATOM 697 C CA . VAL A 1 103 ? -7.095 -4.667 6.440 1.00 98.94 103 VAL A CA 1
ATOM 698 C C . VAL A 1 103 ? -6.447 -5.210 7.703 1.00 98.94 103 VAL A C 1
ATOM 700 O O . VAL A 1 103 ? -6.806 -4.792 8.798 1.00 98.94 103 VAL A O 1
ATOM 703 N N . ASN A 1 104 ? -5.492 -6.122 7.549 1.00 98.94 104 ASN A N 1
ATOM 704 C CA . ASN A 1 104 ? -4.613 -6.594 8.611 1.00 98.94 104 ASN A CA 1
ATOM 705 C C . ASN A 1 104 ? -3.217 -6.021 8.369 1.00 98.94 104 ASN A C 1
ATOM 707 O O . ASN A 1 104 ? -2.524 -6.429 7.439 1.00 98.94 104 ASN A O 1
ATOM 711 N N . ASN A 1 105 ? -2.793 -5.080 9.200 1.00 98.88 105 ASN A N 1
ATOM 712 C CA . ASN A 1 105 ? -1.482 -4.461 9.142 1.00 98.88 105 ASN A CA 1
ATOM 713 C C . ASN A 1 105 ? -0.701 -4.755 10.422 1.00 98.88 105 ASN A C 1
ATOM 715 O O . ASN A 1 105 ? -0.915 -4.115 11.444 1.00 98.88 105 ASN A O 1
ATOM 719 N N . SER A 1 106 ? 0.251 -5.678 10.334 1.00 98.81 106 SER A N 1
ATOM 720 C CA . SER A 1 106 ? 1.285 -5.884 11.356 1.00 98.81 106 SER A CA 1
ATOM 721 C C . SER A 1 106 ? 2.661 -5.387 10.890 1.00 98.81 106 SER A C 1
ATOM 723 O O . SER A 1 106 ? 3.661 -5.580 11.576 1.00 98.81 106 SER A O 1
ATOM 725 N N . GLY A 1 107 ? 2.728 -4.816 9.683 1.00 98.81 107 GLY A N 1
ATOM 726 C CA . GLY A 1 107 ? 3.904 -4.184 9.099 1.00 98.81 107 GLY A CA 1
ATOM 727 C C . GLY A 1 107 ? 3.786 -2.661 9.112 1.00 98.81 107 GLY A C 1
ATOM 728 O O . GLY A 1 107 ? 3.336 -2.056 10.087 1.00 98.81 107 GLY A O 1
ATOM 729 N N . GLN A 1 108 ? 4.201 -2.029 8.013 1.00 98.88 108 GLN A N 1
ATOM 730 C CA . GLN A 1 108 ? 4.176 -0.573 7.859 1.00 98.88 108 GLN A CA 1
ATOM 731 C C . GLN A 1 108 ? 3.355 -0.153 6.642 1.00 98.88 108 GLN A C 1
ATOM 733 O O . GLN A 1 108 ? 3.557 -0.673 5.543 1.00 98.88 108 GLN A O 1
ATOM 738 N N . ILE A 1 109 ? 2.484 0.834 6.837 1.00 98.94 109 ILE A N 1
ATOM 739 C CA . ILE A 1 109 ? 1.809 1.591 5.784 1.00 98.94 109 ILE A CA 1
ATOM 740 C C . ILE A 1 109 ? 2.205 3.054 5.967 1.00 98.94 109 ILE A C 1
ATOM 742 O O . ILE A 1 109 ? 1.856 3.676 6.969 1.00 98.94 109 ILE A O 1
ATOM 746 N N . VAL A 1 110 ? 2.951 3.604 5.010 1.00 98.81 110 VAL A N 1
ATOM 747 C CA . VAL A 1 110 ? 3.470 4.975 5.068 1.00 98.81 110 VAL A CA 1
ATOM 748 C C . VAL A 1 110 ? 3.047 5.756 3.830 1.00 98.81 110 VAL A C 1
ATOM 750 O O . VAL A 1 110 ? 3.117 5.253 2.711 1.00 98.81 110 VAL A O 1
ATOM 753 N N . SER A 1 111 ? 2.628 7.003 4.024 1.00 98.81 111 SER A N 1
ATOM 754 C CA . SER A 1 111 ? 2.242 7.915 2.944 1.00 98.81 111 SER A CA 1
ATOM 755 C C . SER A 1 111 ? 2.948 9.260 3.094 1.00 98.81 111 SER A C 1
ATOM 757 O O . SER A 1 111 ? 2.911 9.867 4.160 1.00 98.81 111 SER A O 1
ATOM 759 N N . ALA A 1 112 ? 3.600 9.762 2.049 1.00 98.62 112 ALA A N 1
ATOM 760 C CA . ALA A 1 112 ? 4.215 11.090 2.087 1.00 98.62 112 ALA A CA 1
ATOM 761 C C . ALA A 1 112 ? 3.178 12.224 2.020 1.00 98.62 112 ALA A C 1
ATOM 763 O O . ALA A 1 112 ? 3.416 13.309 2.543 1.00 98.62 112 ALA A O 1
ATOM 764 N N . GLY A 1 113 ? 2.026 11.965 1.398 1.00 98.69 113 GLY A N 1
ATOM 765 C CA . GLY A 1 113 ? 0.837 12.815 1.406 1.00 98.69 113 GLY A CA 1
ATOM 766 C C . GLY A 1 113 ? -0.283 12.225 2.263 1.00 98.69 113 GLY A C 1
ATOM 767 O O . GLY A 1 113 ? -0.059 11.307 3.053 1.00 98.69 113 GLY A O 1
ATOM 768 N N . GLN A 1 114 ? -1.508 12.732 2.094 1.00 98.81 114 GLN A N 1
ATOM 769 C CA . GLN A 1 114 ? -2.673 12.226 2.828 1.00 98.81 114 GLN A CA 1
ATOM 770 C C . GLN A 1 114 ? -2.842 10.711 2.634 1.00 98.81 114 GLN A C 1
ATOM 772 O O . GLN A 1 114 ? -2.808 10.220 1.502 1.00 98.81 114 GLN A O 1
ATOM 777 N N . ALA A 1 115 ? -3.055 9.998 3.739 1.00 98.88 115 ALA A N 1
ATOM 778 C CA . ALA A 1 115 ? -3.466 8.600 3.726 1.00 98.88 115 ALA A CA 1
ATOM 779 C C . ALA A 1 115 ? -4.974 8.505 3.981 1.00 98.88 115 ALA A C 1
ATOM 781 O O . ALA A 1 115 ? -5.468 9.012 4.988 1.00 98.88 115 ALA A O 1
ATOM 782 N N . THR A 1 116 ? -5.697 7.829 3.093 1.00 98.94 116 THR A N 1
ATOM 783 C CA . THR A 1 116 ? -7.128 7.546 3.237 1.00 98.94 116 THR A CA 1
ATOM 784 C C . THR A 1 116 ? -7.346 6.041 3.239 1.00 98.94 116 THR A C 1
ATOM 786 O O . THR A 1 116 ? -7.011 5.369 2.263 1.00 98.94 116 THR A O 1
ATOM 789 N N . ILE A 1 117 ? -7.917 5.519 4.324 1.00 98.88 117 ILE A N 1
ATOM 790 C CA . ILE A 1 117 ? -8.224 4.098 4.500 1.00 98.88 117 ILE A CA 1
ATOM 791 C C . ILE A 1 117 ? -9.698 3.968 4.883 1.00 98.88 117 ILE A C 1
ATOM 793 O O . ILE A 1 117 ? -10.077 4.266 6.012 1.00 98.88 117 ILE A O 1
ATOM 797 N N . ALA A 1 118 ? -10.531 3.511 3.953 1.00 98.81 118 ALA A N 1
ATOM 798 C CA . ALA A 1 118 ? -11.885 3.054 4.234 1.00 98.81 118 ALA A CA 1
ATOM 799 C C . ALA A 1 118 ? -11.932 1.525 4.144 1.00 98.81 118 ALA A C 1
ATOM 801 O O . ALA A 1 118 ? -11.631 0.961 3.092 1.00 98.81 118 ALA A O 1
ATOM 802 N N . ALA A 1 119 ? -12.290 0.863 5.241 1.00 98.75 119 ALA A N 1
ATOM 803 C CA . ALA A 1 119 ? -12.312 -0.593 5.365 1.00 98.75 119 ALA A CA 1
ATOM 804 C C . ALA A 1 119 ? -13.560 -1.057 6.126 1.00 98.75 119 ALA A C 1
ATOM 806 O O . ALA A 1 119 ? -14.160 -0.287 6.866 1.00 98.75 119 ALA A O 1
ATOM 807 N N . GLY A 1 120 ? -13.945 -2.322 5.995 1.00 98.81 120 GLY A N 1
ATOM 808 C CA . GLY A 1 120 ? -14.911 -2.923 6.915 1.00 98.81 120 GLY A CA 1
ATOM 809 C C . GLY A 1 120 ? -14.261 -3.110 8.282 1.00 98.81 120 GLY A C 1
ATOM 810 O O . GLY A 1 120 ? -14.689 -2.536 9.281 1.00 98.81 120 GLY A O 1
ATOM 811 N N . VAL A 1 121 ? -13.148 -3.838 8.298 1.00 98.88 121 VAL A N 1
ATOM 812 C CA . VAL A 1 121 ? -12.354 -4.103 9.502 1.00 98.88 121 VAL A CA 1
ATOM 813 C C . VAL A 1 121 ? -10.940 -3.587 9.287 1.00 98.88 121 VAL A C 1
ATOM 815 O O . VAL A 1 121 ? -10.313 -3.924 8.284 1.00 98.88 121 VAL A O 1
ATOM 818 N N . LEU A 1 122 ? -10.427 -2.806 10.236 1.00 98.88 122 LEU A N 1
ATOM 819 C CA . LEU A 1 122 ? -9.036 -2.365 10.258 1.00 98.88 122 LEU A CA 1
ATOM 820 C C . LEU A 1 122 ? -8.328 -2.902 11.503 1.00 98.88 122 LEU A C 1
ATOM 822 O O . LEU A 1 122 ? -8.478 -2.366 12.594 1.00 98.88 122 LEU A O 1
ATOM 826 N N . ASN A 1 123 ? -7.525 -3.943 11.337 1.00 98.94 123 ASN A N 1
ATOM 827 C CA . ASN A 1 123 ? -6.601 -4.419 12.354 1.00 98.94 123 ASN A CA 1
ATOM 828 C C . ASN A 1 123 ? -5.202 -3.850 12.070 1.00 98.94 123 ASN A C 1
ATOM 830 O O . ASN A 1 123 ? -4.603 -4.163 11.047 1.00 98.94 123 ASN A O 1
ATOM 834 N N . ASN A 1 124 ? -4.692 -3.017 12.971 1.00 98.88 124 ASN A N 1
ATOM 835 C CA . ASN A 1 124 ? -3.343 -2.453 12.962 1.00 98.88 124 ASN A CA 1
ATOM 836 C C . ASN A 1 124 ? -2.510 -2.935 14.169 1.00 98.88 124 ASN A C 1
ATOM 838 O O . ASN A 1 124 ? -1.596 -2.244 14.618 1.00 98.88 124 ASN A O 1
ATOM 842 N N . ASP A 1 125 ? -2.852 -4.085 14.751 1.00 98.81 125 ASP A N 1
ATOM 843 C CA . ASP A 1 125 ? -2.195 -4.616 15.944 1.00 98.81 125 ASP A CA 1
ATOM 844 C C . ASP A 1 125 ? -0.711 -4.894 15.678 1.00 98.81 125 ASP A C 1
ATOM 846 O O . ASP A 1 125 ? -0.335 -5.583 14.727 1.00 98.81 125 ASP A O 1
ATOM 850 N N . GLY A 1 126 ? 0.153 -4.325 16.520 1.00 98.44 126 GLY A N 1
ATOM 851 C CA . GLY A 1 126 ? 1.609 -4.375 16.356 1.00 98.44 126 GLY A CA 1
ATOM 852 C C . GLY A 1 126 ? 2.152 -3.668 15.104 1.00 98.44 126 GLY A C 1
ATOM 853 O O . GLY A 1 126 ? 3.364 -3.674 14.891 1.00 98.44 126 GLY A O 1
ATOM 854 N N . GLY A 1 127 ? 1.287 -3.073 14.279 1.00 98.81 127 GLY A N 1
ATOM 855 C CA . GLY A 1 127 ? 1.645 -2.407 13.034 1.00 98.81 127 GLY A CA 1
ATOM 856 C C . GLY A 1 127 ? 1.803 -0.895 13.162 1.00 98.81 127 GLY A C 1
ATOM 857 O O . GLY A 1 127 ? 1.640 -0.280 14.221 1.00 98.81 127 GLY A O 1
ATOM 858 N N . GLN A 1 128 ? 2.119 -0.266 12.035 1.00 98.88 128 GLN A N 1
ATOM 859 C CA . GLN A 1 128 ? 2.184 1.184 11.912 1.00 98.88 128 GLN A CA 1
ATOM 860 C C . GLN A 1 128 ? 1.452 1.668 10.664 1.00 98.88 128 GLN A C 1
ATOM 862 O O . GLN A 1 128 ? 1.718 1.199 9.556 1.00 98.88 128 GLN A O 1
ATOM 867 N N . ILE A 1 129 ? 0.601 2.674 10.852 1.00 98.94 129 ILE A N 1
ATOM 868 C CA . ILE A 1 129 ? 0.069 3.525 9.791 1.00 98.94 129 ILE A CA 1
ATOM 869 C C . ILE A 1 129 ? 0.588 4.931 10.063 1.00 98.94 129 ILE A C 1
ATOM 871 O O . ILE A 1 129 ? 0.336 5.492 11.127 1.00 98.94 129 ILE A O 1
ATOM 875 N N . ALA A 1 130 ? 1.330 5.510 9.130 1.00 98.88 130 ALA A N 1
ATOM 876 C CA . ALA A 1 130 ? 1.930 6.817 9.334 1.00 98.88 130 ALA A CA 1
ATOM 877 C C . ALA A 1 130 ? 1.907 7.669 8.071 1.00 98.88 130 ALA A C 1
ATOM 879 O O . ALA A 1 130 ? 1.908 7.169 6.946 1.00 98.88 130 ALA A O 1
ATOM 880 N N . THR A 1 131 ? 1.961 8.979 8.260 1.00 98.81 131 THR A N 1
ATOM 881 C CA . THR A 1 131 ? 2.421 9.883 7.209 1.00 98.81 131 THR A CA 1
ATOM 882 C C . THR A 1 131 ? 3.885 10.239 7.415 1.00 98.81 131 THR A C 1
ATOM 884 O O . THR A 1 131 ? 4.391 10.166 8.537 1.00 98.81 131 THR A O 1
ATOM 887 N N . LEU A 1 132 ? 4.562 10.676 6.356 1.00 96.88 132 LEU A N 1
ATOM 888 C CA . LEU A 1 132 ? 5.934 11.163 6.454 1.00 96.88 132 LEU A CA 1
ATOM 889 C C . LEU A 1 132 ? 6.030 12.284 7.499 1.00 96.88 132 LEU A C 1
ATOM 891 O O . LEU A 1 132 ? 5.214 13.207 7.516 1.00 96.88 132 LEU A O 1
ATOM 895 N N . LYS A 1 133 ? 7.022 12.190 8.385 1.00 95.31 133 LYS A N 1
ATOM 896 C CA . LYS A 1 133 ? 7.259 13.187 9.430 1.00 95.31 133 LYS A CA 1
ATOM 897 C C . LYS A 1 133 ? 7.474 14.574 8.811 1.00 95.31 133 LYS A C 1
ATOM 899 O O . LYS A 1 133 ? 8.117 14.687 7.772 1.00 95.31 133 LYS A O 1
ATOM 904 N N . ASP A 1 134 ? 6.941 15.603 9.463 1.00 95.69 134 ASP A N 1
ATOM 905 C CA . ASP A 1 134 ? 7.056 17.013 9.068 1.00 95.69 134 ASP A CA 1
ATOM 906 C C . ASP A 1 134 ? 6.428 17.343 7.690 1.00 95.69 134 ASP A C 1
ATOM 908 O O . ASP A 1 134 ? 6.637 18.429 7.155 1.00 95.69 134 ASP A O 1
ATOM 912 N N . SER A 1 135 ? 5.617 16.439 7.118 1.00 97.12 135 SER A N 1
ATOM 913 C CA . SER A 1 135 ? 4.894 16.664 5.852 1.00 97.12 135 SER A CA 1
ATOM 914 C C . SER A 1 135 ? 3.628 17.514 6.006 1.00 97.12 135 SER A C 1
ATOM 916 O O . SER A 1 135 ? 3.096 18.009 5.014 1.00 97.12 135 SER A O 1
ATOM 918 N N . GLY A 1 136 ? 3.096 17.629 7.228 1.00 98.12 136 GLY A N 1
ATOM 919 C CA . GLY A 1 136 ? 1.766 18.194 7.486 1.00 98.12 136 GLY A CA 1
ATOM 920 C C . GLY A 1 136 ? 0.612 17.345 6.933 1.00 98.12 136 GLY A C 1
ATOM 921 O O . GLY A 1 136 ? -0.533 17.788 6.951 1.00 98.12 136 GLY A O 1
ATOM 922 N N . ALA A 1 137 ? 0.887 16.137 6.430 1.00 98.62 137 ALA A N 1
ATOM 923 C CA . ALA A 1 137 ? -0.125 15.274 5.845 1.00 98.62 137 ALA A CA 1
ATOM 924 C C . ALA A 1 137 ? -1.017 14.617 6.906 1.00 98.62 137 ALA A C 1
ATOM 926 O O . ALA A 1 137 ? -0.553 14.172 7.959 1.00 98.62 137 ALA A O 1
ATOM 927 N N . SER A 1 138 ? -2.304 14.520 6.583 1.00 98.81 138 SER A N 1
ATOM 928 C CA . SER A 1 138 ? -3.322 13.935 7.454 1.00 98.81 138 SER A CA 1
ATOM 929 C C . SER A 1 138 ? -3.548 12.446 7.181 1.00 98.81 138 SER A C 1
ATOM 931 O O . SER A 1 138 ? -3.325 11.951 6.073 1.00 98.81 138 SER A O 1
ATOM 933 N N . ILE A 1 139 ? -4.080 11.748 8.180 1.00 98.88 139 ILE A N 1
ATOM 934 C CA . ILE A 1 139 ? -4.637 10.398 8.058 1.00 98.88 139 ILE A CA 1
ATOM 935 C C . ILE A 1 139 ? -6.156 10.488 8.202 1.00 98.88 139 ILE A C 1
ATOM 937 O O . ILE A 1 139 ? -6.662 11.096 9.144 1.00 98.88 139 ILE A O 1
ATOM 941 N N . VAL A 1 140 ? -6.883 9.847 7.290 1.00 98.88 140 VAL A N 1
ATOM 942 C CA . VAL A 1 140 ? -8.336 9.673 7.360 1.00 98.88 140 VAL A CA 1
ATOM 943 C C . VAL A 1 140 ? -8.649 8.183 7.329 1.00 98.88 140 VAL A C 1
ATOM 945 O O . VAL A 1 140 ? -8.391 7.509 6.334 1.00 98.88 140 VAL A O 1
ATOM 948 N N . ILE A 1 141 ? -9.213 7.674 8.419 1.00 98.81 141 ILE A N 1
ATOM 949 C CA . ILE A 1 141 ? -9.648 6.286 8.558 1.00 98.81 141 ILE A CA 1
ATOM 950 C C . ILE A 1 141 ? -11.166 6.264 8.713 1.00 98.81 141 ILE A C 1
ATOM 952 O O . ILE A 1 141 ? -11.709 6.944 9.580 1.00 98.81 141 ILE A O 1
ATOM 956 N N . ALA A 1 142 ? -11.841 5.450 7.909 1.00 98.81 142 ALA A N 1
ATOM 957 C CA . ALA A 1 142 ? -13.245 5.103 8.074 1.00 98.81 142 ALA A CA 1
ATOM 958 C C . ALA A 1 142 ? -13.366 3.580 8.193 1.00 98.81 142 ALA A C 1
ATOM 960 O O . ALA A 1 142 ? -12.893 2.855 7.320 1.00 98.81 142 ALA A O 1
ATOM 961 N N . SER A 1 143 ? -13.964 3.074 9.271 1.00 98.69 143 SER A N 1
ATOM 962 C CA . SER A 1 143 ? -14.149 1.627 9.421 1.00 98.69 143 SER A CA 1
ATOM 963 C C . SER A 1 143 ? -15.393 1.229 10.198 1.00 98.69 143 SER A C 1
ATOM 965 O O . SER A 1 143 ? -15.969 2.030 10.935 1.00 98.69 143 SER A O 1
ATOM 967 N N . GLN A 1 144 ? -15.824 -0.022 10.031 1.00 98.62 144 GLN A N 1
ATOM 968 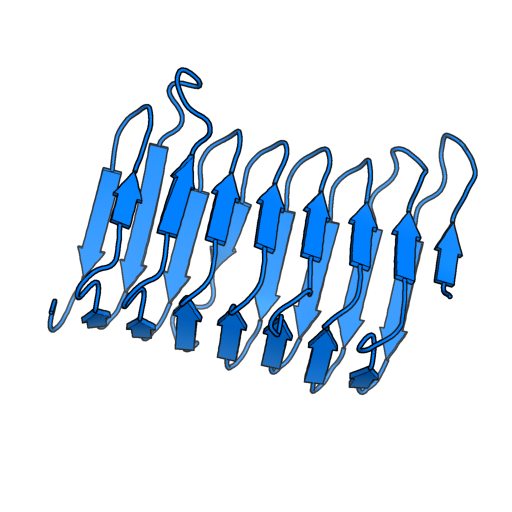C CA . GLN A 1 144 ? -16.876 -0.591 10.872 1.00 98.62 144 GLN A CA 1
ATOM 969 C C . GLN A 1 144 ? -16.310 -1.022 12.223 1.00 98.62 144 GLN A C 1
ATOM 971 O O . GLN A 1 144 ? -16.951 -0.804 13.245 1.00 98.62 144 GLN A O 1
ATOM 976 N N . SER A 1 145 ? -15.107 -1.590 12.252 1.00 98.75 145 SER A N 1
ATOM 977 C CA . SER A 1 145 ? -14.368 -1.861 13.485 1.00 98.75 145 SER A CA 1
ATOM 978 C C . SER A 1 145 ? -12.873 -1.646 13.299 1.00 98.75 145 SER A C 1
ATOM 980 O O . SER A 1 145 ? -12.339 -1.775 12.193 1.00 98.75 145 SER A O 1
ATOM 982 N N . MET A 1 146 ? -12.200 -1.334 14.405 1.00 98.75 146 MET A N 1
ATOM 983 C CA . MET A 1 146 ? -10.769 -1.082 14.432 1.00 98.75 146 MET A CA 1
ATOM 984 C C . MET A 1 146 ? -10.097 -1.790 15.611 1.00 98.75 146 MET A C 1
ATOM 986 O O . MET A 1 146 ? -10.658 -1.859 16.701 1.00 98.75 146 MET A O 1
ATOM 990 N N . SER A 1 147 ? -8.887 -2.298 15.399 1.00 98.88 147 SER A N 1
ATOM 991 C CA . SER A 1 147 ? -7.968 -2.720 16.458 1.00 98.88 147 SER A CA 1
ATOM 992 C C . SER A 1 147 ? -6.604 -2.080 16.209 1.00 98.88 147 SER A C 1
ATOM 994 O O . SER A 1 147 ? -6.176 -1.982 15.059 1.00 98.88 147 SER A O 1
ATOM 996 N N . ASN A 1 148 ? -5.946 -1.587 17.251 1.00 98.62 148 ASN A N 1
ATOM 997 C CA . ASN A 1 148 ? -4.618 -0.975 17.205 1.00 98.62 148 ASN A CA 1
ATOM 998 C C . ASN A 1 148 ? -3.788 -1.346 18.452 1.00 98.62 148 ASN A C 1
ATOM 1000 O O . ASN A 1 148 ? -2.998 -0.552 18.972 1.00 98.62 148 ASN A O 1
ATOM 1004 N N . GLN A 1 149 ? -3.957 -2.560 18.962 1.00 98.62 149 GLN A N 1
ATOM 1005 C CA . GLN A 1 149 ? -3.283 -3.039 20.163 1.00 98.62 149 GLN A CA 1
ATOM 1006 C C . GLN A 1 149 ? -1.782 -3.181 19.913 1.00 98.62 149 GLN A C 1
ATOM 1008 O O . GLN A 1 149 ? -1.333 -3.931 19.047 1.00 98.62 149 GLN A O 1
ATOM 1013 N N . GLY A 1 150 ? -0.979 -2.418 20.657 1.00 98.19 150 GLY A N 1
ATOM 1014 C CA . GLY A 1 150 ? 0.470 -2.352 20.439 1.00 98.19 150 GLY A CA 1
ATOM 1015 C C . GLY A 1 150 ? 0.878 -1.768 19.077 1.00 98.19 150 GLY A C 1
ATOM 1016 O O . GLY A 1 150 ? 2.058 -1.815 18.740 1.00 98.19 150 GLY A O 1
ATOM 1017 N N . GLY A 1 151 ? -0.075 -1.239 18.305 1.00 98.56 151 GLY A N 1
ATOM 1018 C CA . GLY A 1 151 ? 0.152 -0.578 17.025 1.00 98.56 151 GLY A CA 1
ATOM 1019 C C . GLY A 1 151 ? 0.217 0.943 17.149 1.00 98.56 151 GLY A C 1
ATOM 1020 O O . GLY A 1 151 ? 0.003 1.524 18.216 1.00 98.56 151 GLY A O 1
ATOM 1021 N N . SER A 1 152 ? 0.487 1.620 16.035 1.00 98.69 152 SER A N 1
ATOM 1022 C CA . SER A 1 152 ? 0.549 3.085 15.976 1.00 98.69 152 SER A CA 1
ATOM 1023 C C . SER A 1 152 ? -0.140 3.667 14.744 1.00 98.69 152 SER A C 1
ATOM 1025 O O . SER A 1 152 ? -0.016 3.140 13.638 1.00 98.69 152 SER A O 1
ATOM 1027 N N . VAL A 1 153 ? -0.826 4.796 14.946 1.00 98.69 153 VAL A N 1
ATOM 1028 C CA . VAL A 1 153 ? -1.369 5.654 13.886 1.00 98.69 153 VAL A CA 1
ATOM 1029 C C . VAL A 1 153 ? -0.784 7.054 14.069 1.00 98.69 153 VAL A C 1
ATOM 1031 O O . VAL A 1 153 ? -1.061 7.709 15.072 1.00 98.69 153 VAL A O 1
ATOM 1034 N N . LEU A 1 154 ? 0.067 7.494 13.140 1.00 98.62 154 LEU A N 1
ATOM 1035 C CA . LEU A 1 154 ? 0.898 8.696 13.281 1.00 98.62 154 LEU A CA 1
ATOM 1036 C C . LEU A 1 154 ? 0.717 9.641 12.086 1.00 98.62 154 LEU A C 1
ATOM 1038 O O . LEU A 1 154 ? 1.367 9.484 11.052 1.00 98.62 154 LEU A O 1
ATOM 1042 N N . ALA A 1 155 ? -0.151 10.641 12.227 1.00 98.56 155 ALA A N 1
ATOM 1043 C CA . ALA A 1 155 ? -0.276 11.720 11.250 1.00 98.56 155 ALA A CA 1
ATOM 1044 C C . ALA A 1 155 ? 0.710 12.855 11.573 1.00 98.56 155 ALA A C 1
ATOM 1046 O O . ALA A 1 155 ? 0.918 13.191 12.737 1.00 98.56 155 ALA A O 1
ATOM 1047 N N . SER A 1 156 ? 1.313 13.456 10.545 1.00 98.31 156 SER A N 1
ATOM 1048 C CA . SER A 1 156 ? 2.094 14.688 10.687 1.00 98.31 156 SER A CA 1
ATOM 1049 C C . SER A 1 156 ? 1.187 15.917 10.755 1.00 98.31 156 SER A C 1
ATOM 1051 O O . SER A 1 156 ? 1.616 16.941 11.282 1.00 98.31 156 SER A O 1
ATOM 1053 N N . GLY A 1 157 ? -0.011 15.828 10.177 1.00 98.44 157 GLY A N 1
ATOM 1054 C CA . GLY A 1 157 ? -1.125 16.755 10.345 1.00 98.44 157 GLY A CA 1
ATOM 1055 C C . GLY A 1 157 ? -2.238 16.112 11.174 1.00 98.44 157 GLY A C 1
ATOM 1056 O O . GLY A 1 157 ? -1.978 15.494 12.205 1.00 98.44 157 GLY A O 1
ATOM 1057 N N . ASP A 1 158 ? -3.480 16.225 10.707 1.00 98.50 158 ASP A N 1
ATOM 1058 C CA . ASP A 1 158 ? -4.642 15.712 11.438 1.00 98.50 158 ASP A CA 1
ATOM 1059 C C . ASP A 1 158 ? -4.795 14.191 11.307 1.00 98.50 158 ASP A C 1
ATOM 1061 O O . ASP A 1 158 ? -4.578 13.614 10.242 1.00 98.50 158 ASP A O 1
ATOM 1065 N N . ALA A 1 159 ? -5.269 13.537 12.365 1.00 98.44 159 ALA A N 1
ATOM 1066 C CA . ALA A 1 159 ? -5.746 12.159 12.311 1.00 98.44 159 ALA A CA 1
ATOM 1067 C C . ALA A 1 159 ? -7.260 12.137 12.561 1.00 98.44 159 ALA A C 1
ATOM 1069 O O . ALA A 1 159 ? -7.720 12.445 13.657 1.00 98.44 159 ALA A O 1
ATOM 1070 N N . THR A 1 160 ? -8.040 11.771 11.543 1.00 98.69 160 THR A N 1
ATOM 1071 C CA . THR A 1 160 ? -9.498 11.602 11.646 1.00 98.69 160 THR A CA 1
ATOM 1072 C C . THR A 1 160 ? -9.847 10.123 11.569 1.00 98.69 160 THR A C 1
ATOM 1074 O O . THR A 1 160 ? -9.589 9.484 10.552 1.00 98.69 160 THR A O 1
ATOM 1077 N N . LEU A 1 161 ? -10.432 9.576 12.636 1.00 98.38 161 LEU A N 1
ATOM 1078 C CA . LEU A 1 161 ? -10.831 8.171 12.730 1.00 98.38 161 LEU A CA 1
ATOM 1079 C C . LEU A 1 161 ? -12.351 8.091 12.931 1.00 98.38 161 LEU A C 1
ATOM 1081 O O . LEU A 1 161 ? -12.860 8.376 14.012 1.00 98.38 161 LEU A O 1
ATOM 1085 N N . ALA A 1 162 ? -13.076 7.711 11.882 1.00 98.50 162 ALA A N 1
ATOM 1086 C CA . ALA A 1 162 ? -14.514 7.476 11.897 1.00 98.50 162 ALA A CA 1
ATOM 1087 C C . ALA A 1 162 ? -14.788 5.967 11.987 1.00 98.50 162 ALA A C 1
ATOM 1089 O O . ALA A 1 162 ? -14.857 5.277 10.969 1.00 98.50 162 ALA A O 1
ATOM 1090 N N . VAL A 1 163 ? -14.921 5.449 13.210 1.00 98.50 163 VAL A N 1
ATOM 1091 C CA . VAL A 1 163 ? -15.226 4.031 13.460 1.00 98.50 163 VAL A CA 1
ATOM 1092 C C . VAL A 1 163 ? -16.669 3.900 13.932 1.00 98.50 163 VAL A C 1
ATOM 1094 O O . VAL A 1 163 ? -17.048 4.519 14.923 1.00 98.50 163 VAL A O 1
ATOM 1097 N N . THR A 1 164 ? -17.496 3.129 13.220 1.00 98.31 164 THR A N 1
ATOM 1098 C CA . THR A 1 164 ? -18.930 3.012 13.555 1.00 98.31 164 THR A CA 1
ATOM 1099 C C . THR A 1 164 ? -19.229 1.957 14.620 1.00 98.31 164 THR A C 1
ATOM 1101 O O . THR A 1 164 ? -20.317 1.957 15.189 1.00 98.31 164 THR A O 1
ATOM 1104 N N . GLY A 1 165 ? -18.300 1.032 14.855 1.00 97.56 165 GLY A N 1
ATOM 1105 C CA . GLY A 1 165 ? -18.404 -0.059 15.822 1.00 97.56 165 GLY A CA 1
ATOM 1106 C C . GLY A 1 165 ? -17.259 -0.044 16.834 1.00 97.56 165 GLY A C 1
ATOM 1107 O O . GLY A 1 165 ? -16.866 1.012 17.323 1.00 97.56 165 GLY A O 1
ATOM 1108 N N . ALA A 1 166 ? -16.750 -1.225 17.192 1.00 96.19 166 ALA A N 1
ATOM 1109 C CA . ALA A 1 166 ? -15.750 -1.366 18.251 1.00 96.19 166 ALA A CA 1
ATOM 1110 C C . ALA A 1 166 ? -14.362 -0.838 17.846 1.00 96.19 166 ALA A C 1
ATOM 1112 O O . ALA A 1 166 ? -13.942 -0.995 16.697 1.00 96.19 166 ALA A O 1
ATOM 1113 N N . VAL A 1 167 ? -13.645 -0.286 18.830 1.00 97.69 167 VAL A N 1
ATOM 1114 C CA . VAL A 1 167 ? -12.231 0.105 18.755 1.00 97.69 167 VAL A CA 1
ATOM 1115 C C . VAL A 1 167 ? -11.489 -0.600 19.891 1.00 97.69 167 VAL A C 1
ATOM 1117 O O . VAL A 1 167 ? -11.904 -0.451 21.042 1.00 97.69 167 VAL A O 1
ATOM 1120 N N . ASN A 1 168 ? -10.434 -1.357 19.574 1.00 92.56 168 ASN A N 1
ATOM 1121 C CA . ASN A 1 168 ? -9.592 -2.070 20.548 1.00 92.56 168 ASN A CA 1
ATOM 1122 C C . ASN A 1 168 ? -8.119 -1.667 20.458 1.00 92.56 168 ASN A C 1
ATOM 1124 O O . ASN A 1 168 ? -7.669 -1.304 19.350 1.00 92.56 168 ASN A O 1
#

Foldseek 3Di:
DAEDADQADEAAAEEQEAEQLVHEAEYNHQYEYEAEHAAEYAFLEEDEYLHEYEYAHCEYAQAHNGEYEYVEEYHYRHAAEYHAPEEYEHNYEYDDAHQDHEYAFLEEHEHCAEYEAHYAEEEQANGEYEYDAPSLHEYHYAYQEYEAHNHDYYYNHYYHHHHNHYYD

pLDDT: mean 97.41, std 3.35, range [76.69, 98.94]

Organism: NCBI:txid2849652

Secondary structure (DSSP, 8-state):
-EEE-STT--EEEEES-EEETT-EEEE-SSS-EEEEESSEEEESSEEEESS-EEEEEEEEEE-TT-EEEESS-EEEEEEEEEEESSEEEESS-EEEEEEEEEEEESSEEEESS-EEEEEEEEE-TT-EEEEPTTS---EEEEEEEEE-TT-EEE-SS-EEEEESS-B-